Protein AF-A0A6P3QSL2-F1 (afdb_monomer_lite)

Foldseek 3Di:
DDDDDDDPPDPPVVVVVVDDPDPPPCPPPPPDPDPDPPPVVVVVVVVDPDPVDDPPVVVPCDPVNVVVVVVLVPDDPVVNVVVVVVVVVVVVVVVVVVVVVVVVVVVVVVVD

Organism: Pteropus vampyrus (NCBI:txid132908)

Sequence (112 aa):
MGWKMASPTDGTDLEASLLSFEKLDRASPDLWPEQLPGVAEFAASFKSPITSSPPKWMAEIERDDIDMLKELGSLTTANLMEKVRGLQNLAYQLGLDECLSWERNRLHHQQH

Radius of gyration: 30.01 Å; chains: 1; bounding box: 40×39×108 Å

pLDDT: mean 73.22, std 17.52, range [40.28, 97.94]

Structure (mmCIF, N/CA/C/O backbone):
data_AF-A0A6P3QSL2-F1
#
_entry.id   AF-A0A6P3QSL2-F1
#
loop_
_atom_site.group_PDB
_atom_site.id
_atom_site.type_symbol
_atom_site.label_atom_id
_atom_site.label_alt_id
_atom_site.label_comp_id
_atom_site.label_asym_id
_atom_site.label_entity_id
_atom_site.label_seq_id
_atom_site.pdbx_PDB_ins_code
_atom_site.Cartn_x
_atom_site.Cartn_y
_atom_site.Cartn_z
_atom_site.occupancy
_atom_site.B_iso_or_equiv
_atom_site.auth_seq_id
_atom_site.auth_comp_id
_atom_site.auth_asym_id
_atom_site.auth_atom_id
_atom_site.pdbx_PDB_model_num
ATOM 1 N N . MET A 1 1 ? 8.227 19.505 77.509 1.00 41.69 1 MET A N 1
ATOM 2 C CA . MET A 1 1 ? 8.785 19.889 76.197 1.00 41.69 1 MET A CA 1
ATOM 3 C C . MET A 1 1 ? 7.614 20.255 75.300 1.00 41.69 1 MET A C 1
ATOM 5 O O . MET A 1 1 ? 6.936 19.366 74.806 1.00 41.69 1 MET A O 1
ATOM 9 N N . GLY A 1 2 ? 7.279 21.543 75.237 1.00 50.44 2 GLY A N 1
ATOM 10 C CA . GLY A 1 2 ? 6.188 22.041 74.405 1.00 50.44 2 GLY A CA 1
ATOM 11 C C . GLY A 1 2 ? 6.715 22.376 73.018 1.00 50.44 2 GLY A C 1
ATOM 12 O O . GLY A 1 2 ? 7.630 23.184 72.904 1.00 50.44 2 GLY A O 1
ATOM 13 N N . TRP A 1 3 ? 6.122 21.778 71.992 1.00 40.28 3 TRP A N 1
ATOM 14 C CA . TRP A 1 3 ? 6.236 22.260 70.621 1.00 40.28 3 TRP A CA 1
ATOM 15 C C . TRP A 1 3 ? 4.841 22.676 70.177 1.00 40.28 3 TRP A C 1
ATOM 17 O O . TRP A 1 3 ? 3.898 21.887 70.191 1.00 40.28 3 TRP A O 1
ATOM 27 N N . LYS A 1 4 ?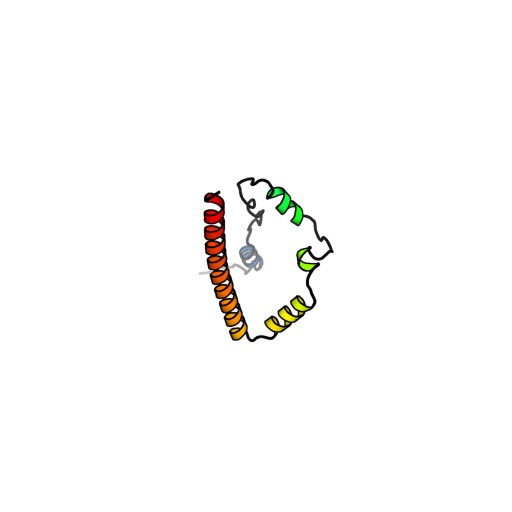 4.715 23.969 69.889 1.00 49.09 4 LYS A N 1
ATOM 28 C CA . LYS A 1 4 ? 3.496 24.646 69.471 1.00 49.09 4 LYS A CA 1
ATOM 29 C C . LYS A 1 4 ? 3.625 24.960 67.975 1.00 49.09 4 LYS A C 1
ATOM 31 O O . LYS A 1 4 ? 4.540 25.680 67.605 1.00 49.09 4 LYS A O 1
ATOM 36 N N . MET A 1 5 ? 2.638 24.477 67.214 1.00 50.31 5 MET A N 1
ATOM 37 C CA . MET A 1 5 ? 2.120 24.953 65.915 1.00 50.31 5 MET A CA 1
ATOM 38 C C . MET A 1 5 ? 2.997 24.807 64.663 1.00 50.31 5 MET A C 1
ATOM 40 O O . MET A 1 5 ? 4.059 25.403 64.559 1.00 50.31 5 MET A O 1
ATOM 44 N N . ALA A 1 6 ? 2.407 24.204 63.632 1.00 41.06 6 ALA A N 1
ATOM 45 C CA . ALA A 1 6 ? 2.040 24.953 62.432 1.00 41.06 6 ALA A CA 1
ATOM 46 C C . ALA A 1 6 ? 0.745 24.347 61.869 1.00 41.06 6 ALA A C 1
ATOM 48 O O . ALA A 1 6 ? 0.654 23.137 61.670 1.00 41.06 6 ALA A O 1
ATOM 49 N N . SER A 1 7 ? -0.285 25.179 61.706 1.00 49.16 7 SER A N 1
ATOM 50 C CA . SER A 1 7 ? -1.492 24.826 60.954 1.00 49.16 7 SER A CA 1
ATOM 51 C C . SER A 1 7 ? -1.106 24.341 59.553 1.00 49.16 7 SER A C 1
ATOM 53 O O . SER A 1 7 ? -0.157 24.886 58.991 1.00 49.16 7 SER A O 1
ATOM 55 N N . PRO A 1 8 ? -1.856 23.414 58.934 1.00 47.06 8 PRO A N 1
ATOM 56 C CA . PRO A 1 8 ? -1.734 23.142 57.509 1.00 47.06 8 PRO A CA 1
ATOM 57 C C . PRO A 1 8 ? -2.378 24.299 56.728 1.00 47.06 8 PRO A C 1
ATOM 59 O O . PRO A 1 8 ? -3.441 24.164 56.130 1.00 47.06 8 PRO A O 1
ATOM 62 N N . THR A 1 9 ? -1.774 25.485 56.787 1.00 54.72 9 THR A N 1
ATOM 63 C CA . THR A 1 9 ? -1.897 26.446 55.696 1.00 54.72 9 THR A CA 1
ATOM 64 C C . THR A 1 9 ? -0.906 25.986 54.649 1.00 54.72 9 THR A C 1
ATOM 66 O O . THR A 1 9 ? 0.283 26.180 54.846 1.00 54.72 9 THR A O 1
ATOM 69 N N . ASP A 1 10 ? -1.387 25.279 53.634 1.00 53.62 10 ASP A N 1
ATOM 70 C CA . ASP A 1 10 ? -0.933 25.439 52.249 1.00 53.62 10 ASP A CA 1
ATOM 71 C C . ASP A 1 10 ? -1.454 24.274 51.391 1.00 53.62 10 ASP A C 1
ATOM 73 O O . ASP A 1 10 ? -0.721 23.401 50.938 1.00 53.62 10 ASP A O 1
ATOM 77 N N . GLY A 1 11 ? -2.763 24.279 51.110 1.00 53.50 11 GLY A N 1
ATOM 78 C CA . GLY A 1 11 ? -3.250 23.642 49.876 1.00 53.50 11 GLY A CA 1
ATOM 79 C C . GLY A 1 11 ? -2.713 24.356 48.624 1.00 53.50 11 GLY A C 1
ATOM 80 O O . GLY A 1 11 ? -2.713 23.797 47.535 1.00 53.50 11 GLY A O 1
ATOM 81 N N . THR A 1 12 ? -2.220 25.582 48.801 1.00 55.19 12 THR A N 1
ATOM 82 C CA . THR A 1 12 ? -1.597 26.443 47.798 1.00 55.19 12 THR A CA 1
ATOM 83 C C . THR A 1 12 ? -0.165 26.042 47.438 1.00 55.19 12 THR A C 1
ATOM 85 O O . THR A 1 12 ? 0.203 26.211 46.282 1.00 55.19 12 THR A O 1
ATOM 88 N N . ASP A 1 13 ? 0.624 25.470 48.356 1.00 61.56 13 ASP A N 1
ATOM 89 C CA . ASP A 1 13 ? 2.026 25.079 48.093 1.00 61.56 13 ASP A CA 1
ATOM 90 C C . ASP A 1 13 ? 2.127 23.792 47.260 1.00 61.56 13 ASP A C 1
ATOM 92 O O . ASP A 1 13 ? 2.938 23.699 46.342 1.00 61.56 13 ASP A O 1
ATOM 96 N N . LEU A 1 14 ? 1.234 22.820 47.490 1.00 62.06 14 LEU A N 1
ATOM 97 C CA . LEU A 1 14 ? 1.171 21.611 46.661 1.00 62.06 14 LEU A CA 1
ATOM 98 C C . LEU A 1 14 ? 0.688 21.927 45.236 1.00 62.06 14 LEU A C 1
ATOM 100 O O . LEU A 1 14 ? 1.279 21.451 44.270 1.00 62.06 14 LEU A O 1
ATOM 104 N N . GLU A 1 15 ? -0.347 22.762 45.102 1.00 62.66 15 GLU A N 1
ATOM 105 C CA . GLU A 1 15 ? -0.830 23.258 43.804 1.00 62.66 15 GLU A CA 1
ATOM 106 C C . GLU A 1 15 ? 0.247 24.081 43.083 1.00 62.66 15 GLU A C 1
ATOM 108 O O . GLU A 1 15 ? 0.463 23.899 41.888 1.00 62.66 15 GLU A O 1
ATOM 113 N N . ALA A 1 16 ? 0.999 24.919 43.806 1.00 63.81 16 ALA A N 1
ATOM 114 C CA . ALA A 1 16 ? 2.129 25.653 43.242 1.00 63.81 16 ALA A CA 1
ATOM 115 C C . ALA A 1 16 ? 3.278 24.733 42.801 1.00 63.81 16 ALA A C 1
ATOM 117 O O . ALA A 1 16 ? 3.925 25.007 41.793 1.00 63.81 16 ALA A O 1
ATOM 118 N N . SER A 1 17 ? 3.507 23.626 43.511 1.00 69.31 17 SER A N 1
ATOM 119 C CA . SER A 1 17 ? 4.504 22.611 43.151 1.00 69.31 17 SER A CA 1
ATOM 120 C C . SER A 1 17 ? 4.103 21.791 41.912 1.00 69.31 17 SER A C 1
ATOM 122 O O . SER A 1 17 ? 4.970 21.313 41.181 1.00 69.31 17 SER A O 1
ATOM 124 N N . LEU A 1 18 ? 2.799 21.668 41.630 1.00 61.94 18 LEU A N 1
ATOM 125 C CA . LEU A 1 18 ? 2.260 21.025 40.423 1.00 61.94 18 LEU A CA 1
ATOM 126 C C . LEU A 1 18 ? 2.234 21.947 39.191 1.00 61.94 18 LEU A C 1
ATOM 128 O O . LEU A 1 18 ? 2.027 21.469 38.073 1.00 61.94 18 LEU A O 1
ATOM 132 N N . LEU A 1 19 ? 2.467 23.250 39.362 1.00 63.12 19 LEU A N 1
ATOM 133 C CA . LEU A 1 19 ? 2.594 24.193 38.255 1.00 63.12 19 LEU A CA 1
ATOM 134 C C . LEU A 1 19 ? 4.014 24.123 37.673 1.00 63.12 19 LEU A C 1
ATOM 136 O O . LEU A 1 19 ? 4.969 24.664 38.231 1.00 63.12 19 LEU A O 1
ATOM 140 N N . SER A 1 20 ? 4.170 23.481 36.512 1.00 65.12 20 SER A N 1
ATOM 141 C CA . SER A 1 20 ? 5.409 23.583 35.741 1.00 65.12 20 SER A CA 1
ATOM 142 C C . SER A 1 20 ? 5.480 24.949 35.049 1.00 65.12 20 SER A C 1
ATOM 144 O O . SER A 1 20 ? 4.667 25.285 34.192 1.00 65.12 20 SER A O 1
ATOM 146 N N . PHE A 1 21 ? 6.492 25.754 35.378 1.00 65.75 21 PHE A N 1
ATOM 147 C CA . PHE A 1 21 ? 6.786 27.015 34.678 1.00 65.75 21 PHE A CA 1
ATOM 148 C C . PHE A 1 21 ? 7.514 26.775 33.339 1.00 65.75 21 PHE A C 1
ATOM 150 O O . PHE A 1 21 ? 8.454 27.488 32.982 1.00 65.75 21 PHE A O 1
ATOM 157 N N . GLU A 1 22 ? 7.118 25.736 32.599 1.00 65.25 22 GLU A N 1
ATOM 158 C CA . GLU A 1 22 ? 7.693 25.421 31.293 1.00 65.25 22 GLU A CA 1
ATOM 159 C C . GLU A 1 22 ? 7.238 26.472 30.274 1.00 65.25 22 GLU A C 1
ATOM 161 O O . GLU A 1 22 ? 6.070 26.547 29.892 1.00 65.25 22 GLU A O 1
ATOM 166 N N . LYS A 1 23 ? 8.175 27.304 29.809 1.00 68.50 23 LYS A N 1
ATOM 167 C CA . LYS A 1 23 ? 7.938 28.168 28.654 1.00 68.50 23 LYS A CA 1
ATOM 168 C C . LYS A 1 23 ? 7.809 27.301 27.406 1.00 68.50 23 LYS A C 1
ATOM 170 O O . LYS A 1 23 ? 8.805 26.824 26.866 1.00 68.50 23 LYS A O 1
ATOM 175 N N . LEU A 1 24 ? 6.586 27.173 26.902 1.00 58.72 24 LEU A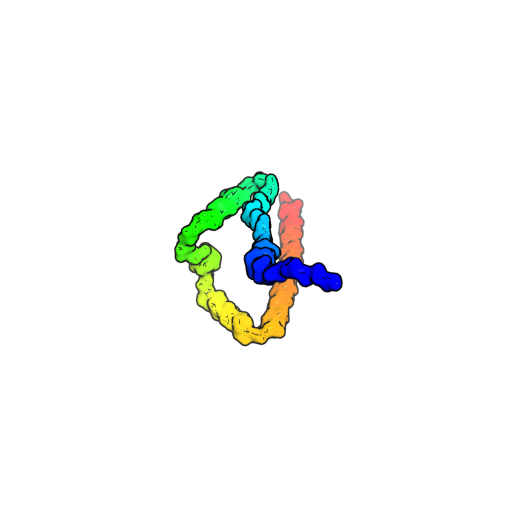 N 1
ATOM 176 C CA . LEU A 1 24 ? 6.275 26.634 25.577 1.00 58.72 24 LEU A CA 1
ATOM 177 C C . LEU A 1 24 ? 6.701 27.596 24.447 1.00 58.72 24 LEU A C 1
ATOM 179 O O . LEU A 1 24 ? 6.027 27.675 23.425 1.00 58.72 24 LEU A O 1
ATOM 183 N N . ASP A 1 25 ? 7.851 28.273 24.565 1.00 62.66 25 ASP A N 1
ATOM 184 C CA . ASP A 1 25 ? 8.493 29.015 23.462 1.00 62.66 25 ASP A CA 1
ATOM 185 C C . ASP A 1 25 ? 9.109 28.028 22.437 1.00 62.66 25 ASP A C 1
ATOM 187 O O . ASP A 1 25 ? 10.151 28.265 21.828 1.00 62.66 25 ASP A O 1
ATOM 191 N N . ARG A 1 26 ? 8.445 26.881 22.233 1.00 63.00 26 ARG A N 1
ATOM 192 C CA . ARG A 1 26 ? 8.679 25.949 21.137 1.00 63.00 26 ARG A CA 1
ATOM 193 C C . ARG A 1 26 ? 8.020 26.523 19.890 1.00 63.00 26 ARG A C 1
ATOM 195 O O . ARG A 1 26 ? 7.041 25.978 19.386 1.00 63.00 26 ARG A O 1
ATOM 202 N N . ALA A 1 27 ? 8.580 27.605 19.357 1.00 58.72 27 ALA A N 1
ATOM 203 C CA . ALA A 1 27 ? 8.547 27.723 17.908 1.00 58.72 27 ALA A CA 1
ATOM 204 C C . ALA A 1 27 ? 9.167 26.419 17.389 1.00 58.72 27 ALA A C 1
ATOM 206 O O . ALA A 1 27 ? 10.269 26.060 17.816 1.00 58.72 27 ALA A O 1
ATOM 207 N N . SER A 1 28 ? 8.419 25.644 16.595 1.00 54.81 28 SER A N 1
ATOM 208 C CA . SER A 1 28 ? 8.973 24.456 15.948 1.00 54.81 28 SER A CA 1
ATOM 209 C C . SER A 1 28 ? 10.327 24.851 15.357 1.00 54.81 28 SER A C 1
ATOM 211 O O . SER A 1 28 ? 10.383 25.910 14.725 1.00 54.81 28 SER A O 1
ATOM 213 N N . PRO A 1 29 ? 11.406 24.082 15.606 1.00 60.94 29 PRO A N 1
ATOM 214 C CA . PRO A 1 29 ? 12.704 24.370 15.010 1.00 60.94 29 PRO A CA 1
ATOM 215 C C . PRO A 1 29 ? 12.518 24.672 13.526 1.00 60.94 29 PRO A C 1
ATOM 217 O O . PRO A 1 29 ? 11.668 24.024 12.903 1.00 60.94 29 PRO A O 1
ATOM 220 N N . ASP A 1 30 ? 13.265 25.644 12.987 1.00 60.56 30 ASP A N 1
ATOM 221 C CA . ASP A 1 30 ? 13.190 25.971 11.563 1.00 60.56 30 ASP A CA 1
ATOM 222 C C . ASP A 1 30 ? 13.236 24.668 10.772 1.00 60.56 30 ASP A C 1
ATOM 224 O O . ASP A 1 30 ? 14.146 23.846 10.938 1.00 60.56 30 ASP A O 1
ATOM 228 N N . LEU A 1 31 ? 12.167 24.440 10.006 1.00 57.47 31 LEU A N 1
ATOM 229 C CA . LEU A 1 31 ? 12.000 23.234 9.223 1.00 57.47 31 LEU A CA 1
ATOM 230 C C . LEU A 1 31 ? 13.086 23.304 8.148 1.00 57.47 31 LEU A C 1
ATOM 232 O O . LEU A 1 31 ? 12.890 23.940 7.117 1.00 57.47 31 LEU A O 1
ATOM 236 N N . TRP A 1 32 ? 14.217 22.665 8.449 1.00 61.44 32 TRP A N 1
ATOM 237 C CA . TRP A 1 32 ? 15.470 22.670 7.696 1.00 61.44 32 TRP A CA 1
ATOM 238 C C . TRP A 1 32 ? 16.259 23.990 7.820 1.00 61.44 32 TRP A C 1
ATOM 240 O O . TRP A 1 32 ? 15.847 25.010 7.275 1.00 61.44 32 TRP A O 1
ATOM 250 N N . PRO A 1 33 ? 17.426 23.998 8.496 1.00 59.50 33 PRO A N 1
ATOM 251 C CA . PRO A 1 33 ? 18.271 25.194 8.580 1.00 59.50 33 PRO A CA 1
ATOM 252 C C . PRO A 1 33 ? 18.885 25.601 7.228 1.00 59.50 33 PRO A C 1
ATOM 254 O O . PRO A 1 33 ? 19.340 26.734 7.079 1.00 59.50 33 PRO A O 1
ATOM 257 N N . GLU A 1 34 ? 18.893 24.710 6.231 1.00 61.47 34 GLU A N 1
ATOM 258 C CA . GLU A 1 34 ? 19.307 25.036 4.866 1.00 61.47 34 GLU A CA 1
ATOM 259 C C . GLU A 1 34 ? 18.118 25.540 4.041 1.00 61.47 34 GLU A C 1
ATOM 261 O O . GLU A 1 34 ? 17.121 24.838 3.859 1.00 61.47 34 GLU A O 1
ATOM 266 N N . GLN A 1 35 ? 18.237 26.756 3.498 1.00 61.69 35 GLN A N 1
ATOM 267 C CA . GLN A 1 35 ? 17.272 27.315 2.551 1.00 61.69 35 GLN A CA 1
ATOM 268 C C . GLN A 1 35 ? 17.374 26.588 1.206 1.00 61.69 35 GLN A C 1
ATOM 270 O O . GLN A 1 35 ? 18.004 27.060 0.261 1.00 61.69 35 GLN A O 1
ATOM 275 N N . LEU A 1 36 ? 16.741 25.422 1.119 1.00 63.84 36 LEU A N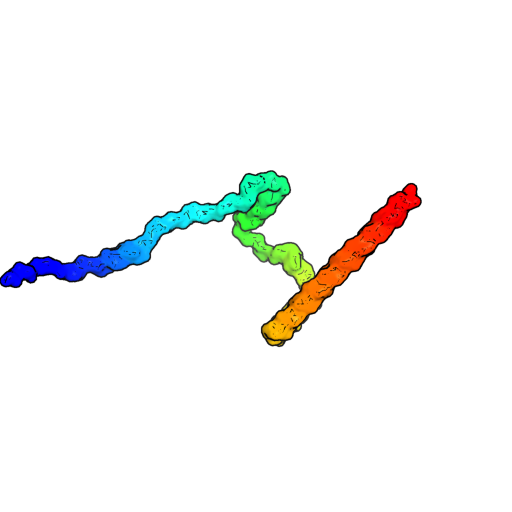 1
ATOM 276 C CA . LEU A 1 36 ? 16.522 24.748 -0.150 1.00 63.84 36 LEU A CA 1
ATOM 277 C C . LEU A 1 36 ? 15.510 25.568 -0.975 1.00 63.84 36 LEU A C 1
ATOM 279 O O . LEU A 1 36 ? 14.409 25.853 -0.480 1.00 63.84 36 LEU A O 1
ATOM 283 N N . PRO A 1 37 ? 15.845 25.960 -2.219 1.00 63.19 37 PRO A N 1
ATOM 284 C CA . PRO A 1 37 ? 14.916 26.658 -3.101 1.00 63.19 37 PRO A CA 1
ATOM 285 C C . PRO A 1 37 ? 13.596 25.881 -3.209 1.00 63.19 37 PRO A C 1
ATOM 287 O O . PRO A 1 37 ? 13.604 24.677 -3.455 1.00 63.19 37 PRO A O 1
ATOM 290 N N . GLY A 1 38 ? 12.463 26.550 -2.984 1.00 65.38 38 GLY A N 1
ATOM 291 C CA . GLY A 1 38 ? 11.122 25.947 -3.035 1.00 65.38 38 GLY A CA 1
ATOM 292 C C . GLY A 1 38 ? 10.582 25.378 -1.711 1.00 65.38 38 GLY A C 1
ATOM 293 O O . GLY A 1 38 ? 9.367 25.253 -1.566 1.00 65.38 38 GLY A O 1
ATOM 294 N N . VAL A 1 39 ? 11.416 25.108 -0.696 1.00 67.06 39 VAL A N 1
ATOM 295 C CA . VAL A 1 39 ? 10.932 24.591 0.610 1.00 67.06 39 VAL A CA 1
ATOM 296 C C . VAL A 1 39 ? 10.204 25.670 1.416 1.00 67.06 39 VAL A C 1
ATOM 298 O O . VAL A 1 39 ? 9.167 25.402 2.025 1.00 67.06 39 VAL A O 1
ATOM 301 N N . ALA A 1 40 ? 10.693 26.912 1.375 1.00 66.94 40 ALA A N 1
ATOM 302 C CA . ALA A 1 40 ? 10.045 28.043 2.043 1.00 66.94 40 ALA A CA 1
ATOM 303 C C . ALA A 1 40 ? 8.666 28.368 1.435 1.00 66.94 40 ALA A C 1
ATOM 305 O O . ALA A 1 40 ? 7.715 28.662 2.161 1.00 66.94 40 ALA A O 1
ATOM 306 N N . GLU A 1 41 ? 8.549 28.263 0.110 1.00 68.88 41 GLU A N 1
ATOM 307 C CA . GLU A 1 41 ? 7.300 28.468 -0.631 1.00 68.88 41 GLU A CA 1
ATOM 308 C C . GLU A 1 41 ? 6.289 27.353 -0.325 1.00 68.88 41 GLU A C 1
ATOM 310 O O . GLU A 1 41 ? 5.120 27.631 -0.050 1.00 68.88 41 GLU A O 1
ATOM 315 N N . PHE A 1 42 ? 6.756 26.100 -0.269 1.00 68.00 42 PHE A N 1
ATOM 316 C CA . PHE A 1 42 ? 5.952 24.950 0.140 1.00 68.00 42 PHE A CA 1
ATOM 317 C C . PHE A 1 42 ? 5.414 25.111 1.569 1.00 68.00 42 PHE A C 1
ATOM 319 O O . PHE A 1 42 ? 4.209 25.008 1.782 1.00 68.00 42 PHE A O 1
ATOM 326 N N . ALA A 1 43 ? 6.270 25.438 2.543 1.00 65.00 43 ALA A N 1
ATOM 327 C CA . ALA A 1 43 ? 5.867 25.606 3.941 1.00 65.00 43 ALA A CA 1
ATOM 328 C C . ALA A 1 43 ? 4.897 26.782 4.147 1.00 65.00 43 ALA A C 1
ATOM 330 O O . ALA A 1 43 ? 3.972 26.693 4.956 1.00 65.00 43 ALA A O 1
ATOM 331 N N . ALA A 1 44 ? 5.074 27.880 3.406 1.00 62.69 44 ALA A N 1
ATOM 332 C CA . ALA A 1 44 ? 4.146 29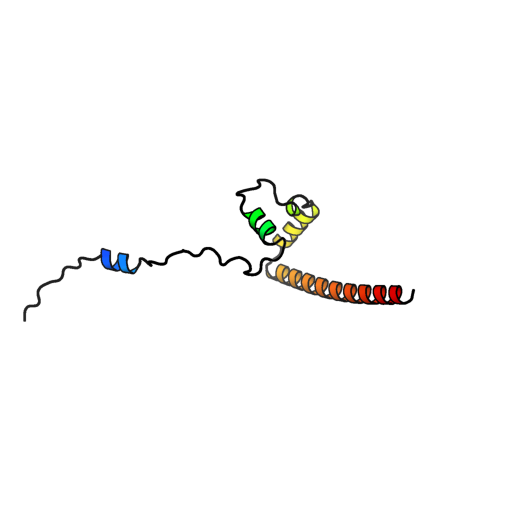.008 3.433 1.00 62.69 44 ALA A CA 1
ATOM 333 C C . ALA A 1 44 ? 2.755 28.633 2.895 1.00 62.69 44 ALA A C 1
ATOM 335 O O . ALA A 1 44 ? 1.757 29.157 3.388 1.00 62.69 44 ALA A O 1
ATOM 336 N N . SER A 1 45 ? 2.671 27.684 1.956 1.00 59.88 45 SER A N 1
ATO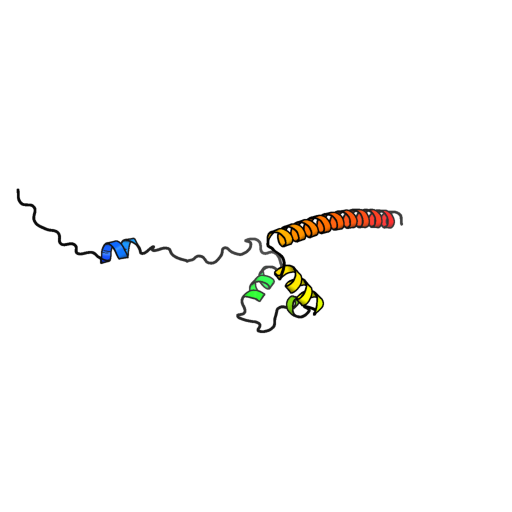M 337 C CA . SER A 1 45 ? 1.402 27.199 1.398 1.00 59.88 45 SER A CA 1
ATOM 338 C C . SER A 1 45 ? 0.508 26.497 2.435 1.00 59.88 45 SER A C 1
ATOM 340 O O . SER A 1 45 ? -0.714 26.530 2.315 1.00 59.88 45 SER A O 1
ATOM 342 N N . PHE A 1 46 ? 1.084 25.947 3.512 1.00 57.53 46 PHE A N 1
ATOM 343 C CA . PHE A 1 46 ? 0.330 25.342 4.623 1.00 57.53 46 PHE A CA 1
ATOM 344 C C . PHE A 1 46 ? -0.087 26.341 5.713 1.00 57.53 46 PHE A C 1
ATOM 346 O O . PHE A 1 46 ? -0.844 25.979 6.612 1.00 57.53 46 PHE A O 1
ATOM 353 N N . LYS A 1 47 ? 0.395 27.594 5.671 1.00 56.62 47 LYS A N 1
ATOM 354 C CA . LYS A 1 47 ? 0.088 28.613 6.694 1.00 56.62 47 LYS A CA 1
ATOM 355 C C . LYS A 1 47 ? -1.270 29.289 6.499 1.00 56.62 47 LYS A C 1
ATOM 357 O O . LYS A 1 47 ? -1.681 30.059 7.364 1.00 56.62 47 LYS A O 1
ATOM 362 N N . SER A 1 48 ? -1.977 29.017 5.402 1.00 49.09 48 SER A N 1
ATOM 363 C CA . SER A 1 48 ? -3.347 29.493 5.208 1.00 49.09 48 SER A CA 1
ATOM 364 C C . SER A 1 48 ? -4.333 28.593 5.962 1.00 49.09 48 SER A C 1
ATOM 366 O O . SER A 1 48 ? -4.431 27.406 5.646 1.00 49.09 48 SER A O 1
ATOM 368 N N . PRO A 1 49 ? -5.103 29.127 6.928 1.00 52.25 49 PRO A N 1
ATOM 369 C CA . PRO A 1 49 ? -6.167 28.370 7.564 1.00 52.25 49 PRO A CA 1
ATOM 370 C C . PRO A 1 49 ? -7.251 28.062 6.523 1.00 52.25 49 PRO A C 1
ATOM 372 O O . PRO A 1 49 ? -7.979 28.951 6.097 1.00 52.25 49 PRO A O 1
ATOM 375 N N . ILE A 1 50 ? -7.356 26.786 6.146 1.00 53.47 50 ILE A N 1
ATOM 376 C CA . ILE A 1 50 ? -8.494 26.187 5.437 1.00 53.47 50 ILE A CA 1
ATOM 377 C C . ILE A 1 50 ? -8.661 26.691 3.989 1.00 53.47 50 ILE A C 1
ATOM 379 O O . ILE A 1 50 ? -9.502 27.537 3.689 1.00 53.47 50 ILE A O 1
ATOM 383 N N . THR A 1 51 ? -7.963 26.065 3.034 1.00 52.12 51 THR A N 1
ATOM 384 C CA . THR A 1 51 ? -8.587 25.881 1.715 1.00 52.12 51 THR A CA 1
ATOM 385 C C . THR A 1 51 ? -9.697 24.849 1.918 1.00 52.12 51 THR A C 1
ATOM 387 O O . THR A 1 51 ? -9.416 23.678 2.155 1.00 52.12 51 THR A O 1
ATOM 390 N N . SER A 1 52 ? -10.960 25.270 1.892 1.00 51.88 52 SER A N 1
ATOM 391 C CA . SER A 1 52 ? -12.132 24.392 2.062 1.00 51.88 52 SER A CA 1
ATOM 392 C C . SER A 1 52 ? -12.301 23.356 0.942 1.00 51.88 52 SER A C 1
ATOM 394 O O . SER A 1 52 ? -13.190 22.510 1.010 1.00 51.88 52 SER A O 1
ATOM 396 N N . SER A 1 53 ? -11.463 23.410 -0.094 1.00 53.81 53 SER A N 1
ATOM 397 C CA . SER A 1 53 ? -11.377 22.387 -1.124 1.00 53.81 53 SER A CA 1
ATOM 398 C C . SER A 1 53 ? -10.483 21.237 -0.651 1.00 53.81 53 SER A C 1
ATOM 400 O O . SER A 1 53 ? -9.348 21.503 -0.235 1.00 53.81 53 SER A O 1
ATOM 402 N N . PRO A 1 54 ? -10.936 19.977 -0.770 1.00 59.34 54 PRO A N 1
ATOM 403 C CA . PRO A 1 54 ? -10.068 18.815 -0.631 1.00 59.34 54 PRO A CA 1
ATOM 404 C C . PRO A 1 54 ? -8.786 19.031 -1.460 1.00 59.34 54 PRO A C 1
ATOM 406 O O . PRO A 1 54 ? -8.902 19.467 -2.610 1.00 59.34 54 PRO A O 1
ATOM 409 N N . PRO A 1 55 ? -7.569 18.812 -0.920 1.00 61.88 55 PRO A N 1
ATOM 410 C CA . PRO A 1 55 ? -6.332 18.843 -1.698 1.00 61.88 55 PRO A CA 1
ATOM 411 C C . PRO A 1 55 ? -6.461 18.096 -3.027 1.00 61.88 55 PRO A C 1
ATOM 413 O O . PRO A 1 55 ? -7.205 17.130 -3.126 1.00 61.88 55 PRO A O 1
ATOM 416 N N . LYS A 1 56 ? -5.714 18.521 -4.053 1.00 60.72 56 LYS A N 1
ATOM 417 C CA . LYS A 1 56 ? -5.840 17.984 -5.423 1.00 60.72 56 LYS A CA 1
ATOM 418 C C . LYS A 1 56 ? -5.745 16.456 -5.518 1.00 60.72 56 LYS A C 1
ATOM 420 O O . LYS A 1 56 ? -6.459 15.878 -6.319 1.00 60.72 56 LYS A O 1
ATOM 425 N N . TRP A 1 57 ? -4.952 15.801 -4.667 1.00 63.94 57 TRP A N 1
ATOM 426 C CA . TRP A 1 57 ? -4.888 14.332 -4.605 1.00 63.94 57 TRP A CA 1
ATOM 427 C C . TRP A 1 57 ? -6.193 13.681 -4.106 1.00 63.94 57 TRP A C 1
ATOM 429 O O . TRP A 1 57 ? -6.449 12.524 -4.402 1.00 63.94 57 TRP A O 1
ATOM 439 N N . MET A 1 58 ? -7.032 14.419 -3.370 1.00 60.44 58 MET A N 1
ATOM 440 C CA . MET A 1 58 ? -8.398 14.019 -3.010 1.00 60.44 58 MET A CA 1
ATOM 441 C C . MET A 1 58 ? -9.439 14.387 -4.075 1.00 60.44 58 MET A C 1
ATOM 443 O O . MET A 1 58 ? -10.563 13.898 -4.005 1.00 60.44 58 MET A O 1
ATOM 447 N N . ALA A 1 59 ? -9.111 15.259 -5.033 1.00 66.56 59 ALA A N 1
ATOM 448 C CA . ALA A 1 59 ? -10.056 15.688 -6.066 1.00 66.56 59 ALA A CA 1
ATOM 449 C C . ALA A 1 59 ? -10.298 14.609 -7.141 1.00 66.56 59 ALA A C 1
ATOM 451 O O . ALA A 1 59 ? -11.281 14.701 -7.871 1.00 66.56 59 ALA A O 1
ATOM 452 N N . GLU A 1 60 ? -9.436 13.591 -7.205 1.00 69.88 60 GLU A N 1
ATOM 453 C CA . GLU A 1 60 ? -9.445 12.523 -8.214 1.00 69.88 60 GLU A CA 1
ATOM 454 C C . GLU A 1 60 ? -9.647 11.130 -7.596 1.00 69.88 60 GLU A C 1
ATOM 456 O O . GLU A 1 60 ? -9.266 10.138 -8.197 1.00 69.88 60 GLU A O 1
ATOM 461 N N . ILE A 1 61 ? -10.230 11.031 -6.393 1.00 74.44 61 ILE A N 1
ATOM 462 C CA . ILE A 1 61 ? -10.549 9.716 -5.817 1.00 74.44 61 ILE A CA 1
ATOM 463 C C . ILE A 1 61 ? -11.693 9.106 -6.631 1.00 74.44 61 ILE A C 1
ATOM 465 O O . ILE A 1 61 ? -12.846 9.549 -6.551 1.00 74.44 61 ILE A O 1
ATOM 469 N N . GLU A 1 62 ? -11.365 8.094 -7.425 1.00 82.56 62 GLU A N 1
ATOM 470 C CA . GLU A 1 62 ? -12.313 7.377 -8.258 1.00 82.56 62 GLU A CA 1
ATOM 471 C C . GLU A 1 62 ? -13.217 6.485 -7.398 1.00 82.56 62 GLU A C 1
ATOM 473 O O . GLU A 1 62 ? -12.948 6.194 -6.228 1.00 82.56 62 GLU A O 1
ATOM 478 N N . ARG A 1 63 ? -14.338 6.027 -7.967 1.00 84.31 63 ARG A N 1
ATOM 479 C CA . ARG A 1 63 ? -15.214 5.080 -7.252 1.00 84.31 63 ARG A CA 1
ATOM 480 C C . ARG A 1 63 ? -14.460 3.809 -6.863 1.00 84.31 63 ARG A C 1
ATOM 482 O O . ARG A 1 63 ? -14.671 3.302 -5.764 1.00 84.31 63 ARG A O 1
ATOM 489 N N . ASP A 1 64 ? -13.553 3.374 -7.727 1.00 87.62 64 ASP A N 1
ATOM 490 C CA . ASP A 1 64 ? -12.727 2.191 -7.520 1.00 87.62 64 ASP A CA 1
ATOM 491 C C . ASP A 1 64 ? -11.768 2.378 -6.333 1.00 87.62 64 ASP A C 1
ATOM 493 O O . ASP A 1 64 ? -11.618 1.466 -5.520 1.00 87.62 64 ASP A O 1
ATOM 497 N N . ASP A 1 65 ? -11.211 3.579 -6.142 1.00 87.56 65 ASP A N 1
ATOM 498 C CA . ASP A 1 65 ? -10.369 3.897 -4.981 1.00 87.56 65 ASP A CA 1
ATOM 499 C C . ASP A 1 65 ? -11.157 3.827 -3.669 1.00 87.56 65 ASP A C 1
ATOM 501 O O . ASP A 1 65 ? -10.676 3.307 -2.658 1.00 87.56 65 ASP A O 1
ATOM 505 N N . ILE A 1 66 ? -12.396 4.331 -3.681 1.00 89.50 66 ILE A N 1
ATOM 506 C CA . ILE A 1 66 ? -13.294 4.285 -2.520 1.00 89.50 66 ILE A CA 1
ATOM 507 C C . ILE A 1 66 ? -13.629 2.834 -2.170 1.00 89.50 66 ILE A C 1
ATOM 509 O O . ILE A 1 66 ? -13.659 2.470 -0.991 1.00 89.50 66 ILE A O 1
ATOM 513 N N . ASP A 1 67 ? -13.895 2.002 -3.172 1.00 91.00 67 ASP A N 1
ATOM 514 C CA . ASP A 1 67 ? -14.239 0.600 -2.960 1.00 91.00 67 ASP A CA 1
ATOM 515 C C . ASP A 1 67 ? -13.021 -0.223 -2.517 1.00 91.00 67 ASP A C 1
ATOM 517 O O . ASP A 1 67 ? -13.140 -1.025 -1.587 1.00 91.00 67 ASP A O 1
ATOM 521 N N . MET A 1 68 ? -11.829 0.073 -3.039 1.00 90.75 68 MET A N 1
ATOM 522 C CA . MET A 1 68 ? -10.571 -0.484 -2.536 1.00 90.75 68 MET A CA 1
ATOM 523 C C . MET A 1 68 ? -10.316 -0.090 -1.072 1.00 90.75 68 MET A C 1
ATOM 525 O O . MET A 1 68 ? -9.917 -0.932 -0.264 1.00 90.75 68 MET A O 1
ATOM 529 N N . LEU A 1 69 ? -10.584 1.164 -0.688 1.00 90.44 69 LEU A N 1
ATOM 530 C CA . LEU A 1 69 ? -10.431 1.619 0.698 1.00 90.44 69 LEU A CA 1
ATOM 531 C C . LEU A 1 69 ? -11.383 0.874 1.646 1.00 90.44 69 LEU A C 1
ATOM 533 O O . LEU A 1 69 ? -10.982 0.468 2.739 1.00 90.44 69 LEU A O 1
ATOM 537 N N . LYS A 1 70 ? -12.634 0.654 1.223 1.00 91.25 70 LYS A N 1
ATOM 538 C CA . LYS A 1 70 ? -13.607 -0.141 1.988 1.00 91.25 70 LYS A CA 1
ATOM 539 C C . LYS A 1 70 ? -13.174 -1.597 2.111 1.00 91.25 70 LYS A C 1
ATOM 541 O O . LYS A 1 70 ? -13.289 -2.160 3.198 1.00 91.25 70 LYS A O 1
ATOM 546 N N . GLU A 1 71 ? -12.666 -2.196 1.035 1.00 92.44 71 GLU A N 1
ATOM 547 C CA . GLU A 1 71 ? -12.142 -3.562 1.060 1.00 92.44 71 GLU A CA 1
ATOM 548 C C . GLU A 1 71 ? -11.024 -3.679 2.100 1.00 92.44 71 GLU A C 1
ATOM 550 O O . GLU A 1 71 ? -11.105 -4.524 2.990 1.00 92.44 71 GLU A O 1
ATOM 555 N N . LEU A 1 72 ? -10.040 -2.773 2.065 1.00 90.75 72 LEU A N 1
ATOM 556 C CA . LEU A 1 72 ? -8.943 -2.733 3.035 1.00 90.75 72 LEU A CA 1
ATOM 557 C C . LEU A 1 72 ? -9.434 -2.524 4.474 1.00 90.75 72 LEU A C 1
ATOM 559 O O . LEU A 1 72 ? -8.941 -3.187 5.384 1.00 90.75 72 LEU A O 1
ATOM 563 N N . GLY A 1 73 ? -10.419 -1.646 4.679 1.00 91.44 73 GLY A N 1
ATOM 564 C CA . GLY A 1 73 ? -11.017 -1.384 5.991 1.00 91.44 73 GLY A CA 1
ATOM 565 C C . GLY A 1 73 ? -11.857 -2.542 6.545 1.00 91.44 73 GLY A C 1
ATOM 566 O O . GLY A 1 73 ? -12.052 -2.625 7.755 1.00 91.44 73 GLY A O 1
ATOM 567 N N . SER A 1 74 ? -12.336 -3.446 5.684 1.00 94.25 74 SER A N 1
ATOM 568 C CA . SER A 1 74 ? -13.085 -4.647 6.084 1.00 94.25 74 SER A CA 1
ATOM 569 C C . SER A 1 74 ? -12.195 -5.815 6.526 1.00 94.25 74 SER A C 1
ATOM 571 O O . SER A 1 74 ? -12.686 -6.784 7.111 1.00 94.25 74 SER A O 1
ATOM 573 N N . LEU A 1 75 ? -10.887 -5.742 6.257 1.00 94.75 75 LEU A N 1
ATOM 574 C CA . LEU A 1 75 ? -9.939 -6.788 6.620 1.00 94.75 75 LEU A CA 1
ATOM 575 C C . LEU A 1 75 ? -9.673 -6.804 8.127 1.00 94.75 75 LEU A C 1
ATOM 577 O O . LEU A 1 75 ? -9.628 -5.777 8.803 1.00 94.75 75 LEU A O 1
ATOM 581 N N . THR A 1 76 ? -9.402 -7.996 8.653 1.00 95.12 76 THR A N 1
ATOM 582 C CA . THR A 1 76 ? -8.820 -8.124 9.991 1.00 95.12 76 THR A CA 1
ATOM 583 C C . THR A 1 76 ? -7.411 -7.527 9.998 1.00 95.12 76 THR A C 1
ATOM 585 O O . THR A 1 76 ? -6.720 -7.515 8.978 1.00 95.12 76 THR A O 1
ATOM 588 N N . THR A 1 77 ? -6.933 -7.079 11.161 1.00 93.62 77 THR A N 1
ATOM 589 C CA . THR A 1 77 ? -5.581 -6.510 11.297 1.00 93.62 77 THR A CA 1
ATOM 590 C C . THR A 1 77 ? -4.491 -7.450 10.773 1.00 93.62 77 THR A C 1
ATOM 592 O O . THR A 1 77 ? -3.542 -6.992 10.145 1.00 93.62 77 THR A O 1
ATOM 595 N N . ALA A 1 78 ? -4.635 -8.763 10.979 1.00 94.88 78 ALA A N 1
ATOM 596 C CA . ALA A 1 78 ? -3.686 -9.754 10.476 1.00 94.88 78 ALA A CA 1
ATOM 597 C C . ALA A 1 78 ? -3.632 -9.772 8.938 1.00 94.88 78 ALA A C 1
ATOM 599 O O . ALA A 1 78 ? -2.550 -9.669 8.362 1.00 94.88 78 ALA A O 1
ATOM 600 N N . ASN A 1 79 ? -4.794 -9.813 8.282 1.00 94.44 79 ASN A N 1
ATOM 601 C CA . ASN A 1 79 ? -4.887 -9.838 6.820 1.00 94.44 79 ASN A CA 1
ATOM 602 C C . ASN A 1 79 ? -4.426 -8.512 6.202 1.00 94.44 79 ASN A C 1
ATOM 604 O O . ASN A 1 79 ? -3.791 -8.500 5.149 1.00 94.44 79 ASN A O 1
ATOM 608 N N . LEU A 1 80 ? -4.699 -7.387 6.870 1.00 95.56 80 LEU A N 1
ATOM 609 C CA . LEU A 1 80 ? -4.200 -6.083 6.444 1.00 95.56 80 LEU A CA 1
ATOM 610 C C . LEU A 1 80 ? -2.666 -6.048 6.468 1.00 95.56 80 LEU A C 1
ATOM 612 O O . LEU A 1 80 ? -2.046 -5.627 5.495 1.00 95.56 80 LEU A O 1
ATOM 616 N N . MET A 1 81 ? -2.045 -6.542 7.543 1.00 96.25 81 MET A N 1
ATOM 617 C CA . MET A 1 81 ? -0.584 -6.609 7.658 1.00 96.25 81 MET A CA 1
ATOM 618 C C . MET A 1 81 ? 0.050 -7.528 6.608 1.00 96.25 81 MET A C 1
ATOM 620 O O . MET A 1 81 ? 1.128 -7.225 6.093 1.00 96.25 81 MET A O 1
ATOM 624 N N . GLU A 1 82 ? -0.612 -8.631 6.261 1.00 96.69 82 GLU A N 1
ATOM 625 C CA . GLU A 1 82 ? -0.182 -9.503 5.168 1.00 96.69 82 GLU A CA 1
ATOM 626 C C . GLU A 1 82 ? -0.255 -8.786 3.812 1.00 96.69 82 GLU A C 1
ATOM 628 O O . GLU A 1 82 ? 0.724 -8.792 3.063 1.00 96.69 82 GLU A O 1
ATOM 633 N N . LYS A 1 83 ? -1.357 -8.076 3.529 1.00 94.75 83 LYS A N 1
ATOM 634 C CA . LYS A 1 83 ? -1.523 -7.306 2.285 1.00 94.75 83 LYS A CA 1
ATOM 635 C C . LYS A 1 83 ? -0.499 -6.169 2.176 1.00 94.75 83 LYS A C 1
ATOM 637 O O . LYS A 1 83 ? 0.073 -5.968 1.107 1.00 94.75 83 LYS A O 1
ATOM 642 N N . VAL A 1 84 ? -0.184 -5.490 3.284 1.00 96.25 84 VAL A N 1
ATOM 643 C CA . VAL A 1 84 ? 0.889 -4.478 3.350 1.00 96.25 84 VAL A CA 1
ATOM 644 C C . VAL A 1 84 ? 2.247 -5.090 3.005 1.00 96.25 84 VAL A C 1
ATOM 646 O O . VAL A 1 84 ? 2.981 -4.532 2.192 1.00 96.25 84 VAL A O 1
ATOM 649 N N . ARG A 1 85 ? 2.578 -6.257 3.568 1.00 97.06 85 ARG A N 1
ATOM 650 C CA . ARG A 1 85 ? 3.826 -6.965 3.244 1.00 97.06 85 ARG A CA 1
ATOM 651 C C . ARG A 1 85 ? 3.875 -7.374 1.770 1.00 97.06 85 ARG A C 1
ATOM 653 O O . ARG A 1 85 ? 4.916 -7.235 1.134 1.00 97.06 85 ARG A O 1
ATOM 660 N N . GLY A 1 86 ? 2.754 -7.839 1.218 1.00 97.31 86 GLY A N 1
ATOM 661 C CA . GLY A 1 86 ? 2.626 -8.163 -0.203 1.00 97.31 86 GLY A CA 1
ATOM 662 C C . GLY A 1 86 ? 2.909 -6.962 -1.108 1.00 97.31 86 GLY A C 1
ATOM 663 O O . GLY A 1 86 ? 3.711 -7.073 -2.033 1.00 97.31 86 GLY A O 1
ATOM 664 N N . LEU A 1 87 ? 2.328 -5.799 -0.802 1.00 97.56 87 LEU A N 1
ATOM 665 C CA . LEU A 1 87 ? 2.574 -4.561 -1.550 1.00 97.56 87 LEU A CA 1
ATOM 666 C C . LEU A 1 87 ? 4.031 -4.096 -1.451 1.00 97.56 87 LEU A C 1
ATOM 668 O O . LEU A 1 87 ? 4.600 -3.679 -2.454 1.00 97.56 87 LEU A O 1
ATOM 672 N N . GLN A 1 88 ? 4.657 -4.205 -0.276 1.00 97.94 88 GLN A N 1
ATOM 673 C CA . GLN A 1 88 ? 6.080 -3.885 -0.107 1.00 97.94 88 GLN A CA 1
ATOM 674 C C . GLN A 1 88 ? 6.972 -4.785 -0.971 1.00 97.94 88 GLN A C 1
ATOM 676 O O . GLN A 1 88 ? 7.890 -4.295 -1.627 1.00 97.94 88 GLN A O 1
ATOM 681 N N . ASN A 1 89 ? 6.679 -6.087 -1.015 1.00 97.88 89 ASN A N 1
ATOM 682 C CA . ASN A 1 89 ? 7.407 -7.028 -1.865 1.00 97.88 89 ASN A CA 1
ATOM 683 C C . ASN A 1 89 ? 7.219 -6.705 -3.354 1.00 97.88 89 ASN A C 1
ATOM 685 O O . ASN A 1 89 ? 8.193 -6.705 -4.102 1.00 97.88 89 ASN A O 1
ATOM 689 N N . LEU A 1 90 ? 5.990 -6.390 -3.774 1.00 97.69 90 LEU A N 1
ATOM 690 C CA . LEU A 1 90 ? 5.699 -5.998 -5.152 1.00 97.69 90 LEU A CA 1
ATOM 691 C C . LEU A 1 90 ? 6.444 -4.716 -5.538 1.00 97.69 90 LEU A C 1
ATOM 693 O O . LEU A 1 90 ? 7.102 -4.687 -6.572 1.00 97.69 90 LEU A O 1
ATOM 697 N N . ALA A 1 91 ? 6.389 -3.680 -4.698 1.00 97.38 91 ALA A N 1
ATOM 698 C CA . ALA A 1 91 ? 7.096 -2.424 -4.934 1.00 97.38 91 ALA A CA 1
ATOM 699 C C . ALA A 1 91 ? 8.611 -2.639 -5.065 1.00 97.38 91 ALA A C 1
ATOM 701 O O . ALA A 1 91 ? 9.253 -2.043 -5.927 1.00 97.38 91 ALA A O 1
ATOM 702 N N . TYR A 1 92 ? 9.179 -3.536 -4.253 1.00 97.75 92 TYR A N 1
ATOM 703 C CA . TYR A 1 92 ? 10.583 -3.915 -4.366 1.00 97.75 92 TYR A CA 1
ATOM 704 C C . TYR A 1 92 ? 10.896 -4.590 -5.709 1.00 97.75 92 TYR A C 1
ATOM 706 O O . TYR A 1 92 ? 11.853 -4.200 -6.374 1.00 97.75 92 TYR A O 1
ATOM 714 N N . GLN A 1 93 ? 10.087 -5.567 -6.135 1.00 97.88 93 GLN A N 1
ATOM 715 C CA . GLN A 1 93 ? 10.281 -6.240 -7.424 1.00 97.88 93 GLN A CA 1
ATOM 716 C C . GLN A 1 93 ? 10.156 -5.273 -8.603 1.00 97.88 93 GLN A C 1
ATOM 718 O O . GLN A 1 93 ? 11.024 -5.269 -9.471 1.00 97.88 93 GLN A O 1
ATOM 723 N N . LEU A 1 94 ? 9.137 -4.410 -8.593 1.00 97.50 94 LEU A N 1
ATOM 724 C CA . LEU A 1 94 ? 8.957 -3.383 -9.618 1.00 97.50 94 LEU A CA 1
ATOM 725 C C . LEU A 1 94 ? 10.162 -2.444 -9.685 1.00 97.50 94 LEU A C 1
ATOM 727 O O . LEU A 1 94 ? 10.657 -2.179 -10.773 1.00 97.50 94 LEU A O 1
ATOM 731 N N . GLY A 1 95 ? 10.698 -2.014 -8.540 1.00 96.31 95 GLY A N 1
ATOM 732 C CA . GLY A 1 95 ? 11.901 -1.184 -8.509 1.00 96.31 95 GLY A CA 1
ATOM 733 C C . GLY A 1 95 ? 13.117 -1.860 -9.156 1.00 96.31 95 GLY A C 1
ATOM 734 O O . GLY A 1 95 ? 13.869 -1.214 -9.889 1.00 96.31 95 GLY A O 1
ATOM 735 N N . LEU A 1 96 ? 13.305 -3.164 -8.928 1.00 96.62 96 LEU A N 1
ATOM 736 C CA . LEU A 1 96 ? 14.367 -3.935 -9.585 1.00 96.62 96 LEU A CA 1
ATOM 737 C C . LEU A 1 96 ? 14.146 -4.028 -11.099 1.00 96.62 96 LEU A C 1
ATOM 739 O O . LEU A 1 96 ? 15.077 -3.779 -11.869 1.00 96.62 96 LEU A O 1
ATOM 743 N N . ASP A 1 97 ? 12.926 -4.360 -11.520 1.00 95.44 97 ASP A N 1
ATOM 744 C CA . ASP A 1 97 ? 12.564 -4.499 -12.931 1.00 95.44 97 ASP A CA 1
ATOM 745 C C . ASP A 1 97 ? 12.725 -3.178 -13.684 1.00 95.44 97 ASP A C 1
ATOM 747 O O . ASP A 1 97 ? 13.288 -3.144 -14.783 1.00 95.44 97 ASP A O 1
ATOM 751 N N . GLU A 1 98 ? 12.301 -2.076 -13.068 1.00 93.88 98 GLU A N 1
ATOM 752 C CA . GLU A 1 98 ? 12.514 -0.732 -13.580 1.00 93.88 98 GLU A CA 1
ATOM 753 C C . GLU A 1 98 ? 14.008 -0.457 -13.726 1.00 93.88 98 GLU A C 1
ATOM 755 O O . GLU A 1 98 ? 14.441 -0.129 -14.828 1.00 93.88 98 GLU A O 1
ATOM 760 N N . CYS A 1 99 ? 14.826 -0.654 -12.684 1.00 91.75 99 CYS A N 1
ATOM 761 C CA . CYS A 1 99 ? 16.274 -0.413 -12.752 1.00 91.75 99 CYS A CA 1
ATOM 762 C C . CYS A 1 99 ? 16.940 -1.185 -13.899 1.00 91.75 99 CYS A C 1
ATOM 764 O O . CYS A 1 99 ? 17.726 -0.620 -14.659 1.00 91.75 99 CYS A O 1
ATOM 766 N N . LEU A 1 100 ? 16.593 -2.462 -14.071 1.00 91.88 100 LEU A N 1
ATOM 767 C CA . LEU A 1 100 ? 17.108 -3.287 -15.166 1.00 91.88 100 LEU A CA 1
ATOM 768 C C . LEU A 1 100 ? 16.621 -2.805 -16.538 1.00 91.88 100 LEU A C 1
ATOM 770 O O . LEU A 1 100 ? 17.373 -2.851 -17.516 1.00 91.88 100 LEU A O 1
ATOM 774 N N . SER A 1 101 ? 15.367 -2.362 -16.631 1.00 90.69 101 SER A N 1
ATOM 775 C CA . SER A 1 101 ? 14.793 -1.783 -17.847 1.00 90.69 101 SER A CA 1
ATOM 776 C C . SER A 1 101 ? 15.502 -0.483 -18.234 1.00 90.69 101 SER A C 1
ATOM 778 O O . SER A 1 101 ? 15.926 -0.332 -19.382 1.00 90.69 101 SER A O 1
ATOM 780 N N . TRP A 1 102 ? 15.717 0.416 -17.271 1.00 87.38 102 TRP A N 1
ATOM 781 C CA . TRP A 1 102 ? 16.452 1.668 -17.453 1.00 87.38 102 TRP A CA 1
ATOM 782 C C . TRP A 1 10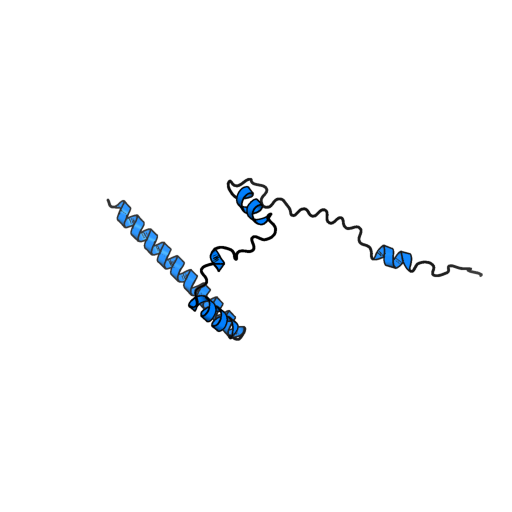2 ? 17.886 1.419 -17.914 1.00 87.38 102 TRP A C 1
ATOM 784 O O . TRP A 1 102 ? 18.329 2.016 -18.894 1.00 87.38 102 TRP A O 1
ATOM 794 N N . GLU A 1 103 ? 18.592 0.497 -17.261 1.00 86.69 103 GLU A N 1
ATOM 795 C CA . GLU A 1 103 ? 19.970 0.136 -17.596 1.00 86.69 103 GLU A CA 1
ATOM 796 C C . GLU A 1 103 ? 20.073 -0.418 -19.026 1.00 86.69 103 GLU A C 1
ATOM 798 O O . GLU A 1 103 ? 20.919 0.001 -19.819 1.00 86.69 103 GLU A O 1
ATOM 803 N N . ARG A 1 104 ? 19.147 -1.305 -19.404 1.00 87.31 104 ARG A N 1
ATOM 804 C CA . ARG A 1 104 ? 19.057 -1.859 -20.761 1.00 87.31 104 ARG A CA 1
ATOM 805 C C . ARG A 1 104 ? 18.777 -0.779 -21.801 1.00 87.31 104 ARG A C 1
ATOM 807 O O . ARG A 1 104 ? 19.417 -0.753 -22.850 1.00 87.31 104 ARG A O 1
ATOM 814 N N . ASN A 1 105 ? 17.824 0.103 -21.513 1.00 84.56 105 ASN A N 1
ATOM 815 C CA . ASN A 1 105 ? 17.440 1.188 -22.407 1.00 84.56 105 ASN A CA 1
ATOM 816 C C . ASN A 1 105 ? 18.603 2.178 -22.607 1.00 84.56 105 ASN A C 1
ATOM 818 O O . ASN A 1 105 ? 18.906 2.572 -23.735 1.00 84.56 105 ASN A O 1
ATOM 822 N N . ARG A 1 106 ? 19.332 2.492 -21.530 1.00 87.69 106 ARG A N 1
ATOM 823 C CA . ARG A 1 106 ? 20.541 3.323 -21.555 1.00 87.69 106 ARG A CA 1
ATOM 824 C C . ARG A 1 106 ? 21.619 2.744 -22.468 1.00 87.69 106 ARG A C 1
ATOM 826 O O . ARG A 1 106 ? 22.142 3.459 -23.317 1.00 87.69 106 ARG A O 1
ATOM 833 N N . LEU A 1 107 ? 21.929 1.454 -22.327 1.00 84.75 107 LEU A N 1
ATOM 834 C CA . LEU A 1 107 ? 22.940 0.785 -23.153 1.00 84.75 107 LEU A CA 1
ATOM 835 C C . LEU A 1 107 ? 22.554 0.760 -24.637 1.00 84.75 107 LEU A C 1
ATOM 837 O O . LEU A 1 107 ? 23.421 0.898 -25.494 1.00 84.75 107 LEU A O 1
ATOM 841 N N . HIS A 1 108 ? 21.262 0.629 -24.947 1.00 75.94 108 HIS A N 1
ATOM 842 C CA . HIS A 1 108 ? 20.770 0.672 -26.324 1.00 75.94 108 HIS A CA 1
ATOM 843 C C . HIS A 1 108 ? 20.947 2.058 -26.968 1.00 75.94 108 HIS A C 1
ATOM 845 O O . HIS A 1 108 ? 21.263 2.154 -28.151 1.00 75.94 108 HIS A O 1
ATOM 851 N N . HIS A 1 109 ? 20.789 3.136 -26.195 1.00 70.94 109 HIS A N 1
ATOM 852 C CA . HIS A 1 109 ? 20.986 4.508 -26.676 1.00 70.94 109 HIS A CA 1
ATOM 853 C C . HIS A 1 109 ? 22.460 4.919 -26.779 1.00 70.94 109 HIS A C 1
ATOM 855 O O . HIS A 1 109 ? 22.769 5.865 -27.489 1.00 70.94 109 HIS A O 1
ATOM 861 N N . GLN A 1 110 ? 23.371 4.220 -26.099 1.00 65.75 110 GLN A N 1
ATOM 862 C CA . GLN A 1 110 ? 24.810 4.506 -26.145 1.00 65.75 110 GLN A CA 1
ATOM 863 C C . GLN A 1 110 ? 25.521 3.855 -27.351 1.00 65.75 110 GLN A C 1
ATOM 865 O O . GLN A 1 110 ? 26.698 4.115 -27.587 1.00 65.75 110 GLN A O 1
ATOM 870 N N . GLN A 1 111 ? 24.820 2.995 -28.096 1.00 58.50 111 GLN A N 1
ATOM 871 C CA . GLN A 1 111 ? 25.316 2.284 -29.286 1.00 58.50 111 GLN A CA 1
ATOM 872 C C . GLN A 1 111 ? 25.000 3.020 -30.608 1.00 58.50 111 GLN A C 1
ATOM 874 O O . GLN A 1 111 ? 25.324 2.510 -31.680 1.00 58.50 111 GLN A O 1
ATOM 879 N N . HIS A 1 112 ? 24.371 4.197 -30.536 1.00 51.94 112 HIS A N 1
ATOM 880 C CA . HIS A 1 112 ? 24.055 5.089 -31.656 1.00 51.94 112 HIS A CA 1
ATOM 881 C C . HIS A 1 112 ? 24.724 6.450 -31.458 1.00 51.94 112 HIS A C 1
ATOM 883 O O . HIS A 1 112 ? 25.052 7.078 -32.490 1.00 51.94 112 HIS A O 1
#

InterPro domains:
  IPR018737 Protein LIN52 [PF10044] (18-104)
  IPR018737 Protein LIN52 [PTHR31489] (3-103)

Secondary structure (DSSP, 8-state):
----------HHHHHHHH------------S-SS--TTHHHHHHHTTSS--SS--GGGTT--HHHHHHHHHHHHS-HHHHHHHHHHHHHHHHHHHHHHHHHHHHHHHHHTT-